Protein AF-V5HZT2-F1 (afdb_monomer)

Solvent-accessible surface area (backbone atoms only — not comparable to full-atom values): 6613 Å² total; per-residue (Å²): 112,44,35,35,60,72,46,41,82,74,40,64,88,75,33,56,70,56,52,52,49,15,64,71,39,69,94,42,23,42,72,61,33,71,42,73,86,82,91,56,87,85,56,49,57,40,40,73,49,78,48,79,47,72,54,74,66,46,99,87,68,54,60,53,73,47,77,48,77,47,74,42,67,24,59,77,95,44,81,76,42,75,68,55,57,57,53,50,50,50,43,54,57,56,52,72,70,64,76,69,92,78,90,80,89,123

Foldseek 3Di:
DAFQVVVCVVCVPQCPVVQVVLVVPV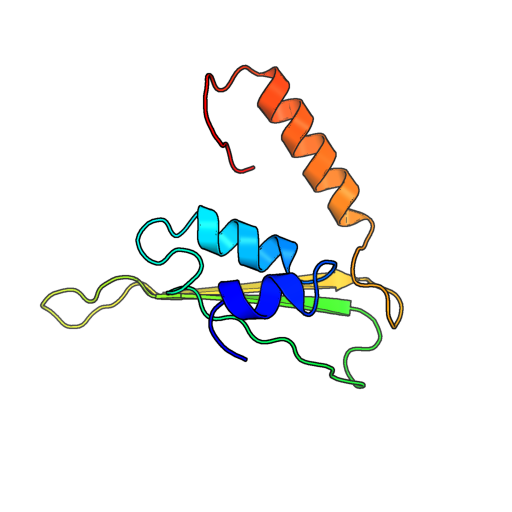VQHRHNRTDDDDDDPVLAFWQKDKDWDWADADPVRDIDIDIDMDTDTDHPPDNDDPVVVVLVVVVVVVVVVPPDDDDDHD

Structure (mmCIF, N/CA/C/O backbone):
data_AF-V5HZT2-F1
#
_entry.id   AF-V5HZT2-F1
#
loop_
_atom_site.group_PDB
_atom_site.id
_atom_site.type_symbol
_atom_site.label_atom_id
_atom_site.label_alt_id
_atom_site.label_comp_id
_atom_site.label_asym_id
_atom_site.label_entity_id
_atom_site.label_seq_id
_atom_site.pdbx_PDB_ins_code
_atom_site.Cartn_x
_atom_site.Cartn_y
_atom_site.Cartn_z
_atom_site.occupancy
_atom_site.B_iso_or_equiv
_atom_site.auth_seq_id
_atom_site.auth_comp_id
_atom_site.auth_asym_id
_atom_site.auth_atom_id
_atom_site.pdbx_PDB_model_num
ATOM 1 N N . ASP A 1 1 ? -6.573 -11.526 -4.403 1.00 93.69 1 ASP A N 1
ATOM 2 C CA . ASP A 1 1 ? -7.558 -10.630 -3.765 1.00 93.69 1 ASP A CA 1
ATOM 3 C C . ASP A 1 1 ? -7.858 -11.199 -2.392 1.00 93.69 1 ASP A C 1
ATOM 5 O O . ASP A 1 1 ? -8.133 -12.390 -2.311 1.00 93.69 1 ASP A O 1
ATOM 9 N N . GLY A 1 2 ? -7.718 -10.403 -1.336 1.00 95.69 2 GLY A N 1
ATOM 10 C CA . GLY A 1 2 ? -7.956 -10.849 0.034 1.00 95.69 2 GLY A CA 1
ATOM 11 C C . GLY A 1 2 ? -7.185 -10.023 1.064 1.00 95.69 2 GLY A C 1
ATOM 12 O O . GLY A 1 2 ? -6.680 -8.951 0.724 1.00 95.69 2 GLY A O 1
ATOM 13 N N . PRO A 1 3 ? -7.089 -10.505 2.313 1.00 97.44 3 PRO A N 1
ATOM 14 C CA . PRO A 1 3 ? -6.297 -9.860 3.354 1.00 97.44 3 PRO A CA 1
ATOM 15 C C . PRO A 1 3 ? -4.843 -9.660 2.928 1.00 97.44 3 PRO A C 1
ATOM 17 O O . PRO A 1 3 ? -4.229 -10.558 2.338 1.00 97.44 3 PRO A O 1
ATOM 20 N N . VAL A 1 4 ? -4.267 -8.505 3.266 1.00 97.06 4 VAL A N 1
ATOM 21 C CA . VAL A 1 4 ? -2.868 -8.182 2.942 1.00 97.06 4 VAL A CA 1
ATOM 22 C C . VAL A 1 4 ? -1.908 -9.225 3.519 1.00 97.06 4 VAL A C 1
ATOM 24 O O . VAL A 1 4 ? -0.941 -9.574 2.844 1.00 97.06 4 VAL A O 1
ATOM 27 N N . ARG A 1 5 ? -2.216 -9.823 4.683 1.00 96.75 5 ARG A N 1
ATOM 28 C CA . ARG A 1 5 ? -1.429 -10.924 5.274 1.00 96.75 5 ARG A CA 1
ATOM 29 C C . ARG A 1 5 ? -1.132 -12.046 4.278 1.00 96.75 5 ARG A C 1
ATOM 31 O O . ARG A 1 5 ? -0.001 -12.515 4.213 1.00 96.75 5 ARG A O 1
ATOM 38 N N . GLY A 1 6 ? -2.140 -12.471 3.516 1.00 95.62 6 GLY A N 1
ATOM 39 C CA . GLY A 1 6 ? -2.005 -13.558 2.546 1.00 95.62 6 GLY A CA 1
ATOM 40 C C . GLY A 1 6 ? -1.319 -13.132 1.249 1.00 95.62 6 GLY A C 1
ATOM 41 O O . GLY A 1 6 ? -0.736 -13.964 0.564 1.00 95.62 6 GLY A O 1
ATOM 42 N N . LEU A 1 7 ? -1.355 -11.841 0.914 1.00 93.88 7 LEU A N 1
ATOM 43 C CA . LEU A 1 7 ? -0.746 -11.309 -0.308 1.00 93.88 7 LEU A CA 1
ATOM 44 C C . LEU A 1 7 ? 0.744 -11.010 -0.147 1.00 93.88 7 LEU A C 1
ATOM 46 O O . LEU A 1 7 ? 1.498 -11.202 -1.099 1.00 93.88 7 LEU A O 1
ATOM 50 N N . CYS A 1 8 ? 1.172 -10.582 1.045 1.00 93.19 8 CYS A N 1
ATOM 51 C CA . CYS A 1 8 ? 2.573 -10.299 1.351 1.00 93.19 8 CYS A CA 1
ATOM 52 C C . CYS A 1 8 ? 3.556 -11.398 0.903 1.00 93.19 8 CYS A C 1
ATOM 54 O O . CYS A 1 8 ? 4.510 -11.063 0.200 1.00 93.19 8 CYS A O 1
ATOM 56 N N . PRO A 1 9 ? 3.344 -12.689 1.228 1.00 93.25 9 PRO A N 1
ATOM 57 C CA . PRO A 1 9 ? 4.261 -13.745 0.800 1.00 93.25 9 PRO A CA 1
ATOM 58 C C . PRO A 1 9 ? 4.168 -14.080 -0.698 1.00 93.25 9 PRO A C 1
ATOM 60 O O . PRO A 1 9 ? 5.112 -14.641 -1.244 1.00 93.25 9 PRO A O 1
ATOM 63 N N . LEU A 1 10 ? 3.059 -13.754 -1.372 1.00 91.12 10 LEU A N 1
ATOM 64 C CA . LEU A 1 10 ? 2.830 -14.121 -2.776 1.00 91.12 10 LEU A CA 1
ATOM 65 C C . LEU A 1 10 ? 3.476 -13.147 -3.768 1.00 91.12 10 LEU A C 1
ATOM 67 O O . LEU A 1 10 ? 3.853 -13.550 -4.864 1.00 91.12 10 LEU A O 1
ATOM 71 N N . ALA A 1 11 ? 3.586 -11.869 -3.404 1.00 86.00 11 ALA A N 1
ATOM 72 C CA . ALA A 1 11 ? 4.132 -10.828 -4.274 1.00 86.00 11 ALA A CA 1
ATOM 73 C C . ALA A 1 11 ? 4.981 -9.815 -3.483 1.00 86.00 11 ALA A C 1
ATOM 75 O O . ALA A 1 11 ? 4.656 -8.624 -3.455 1.00 86.00 11 ALA A O 1
ATOM 76 N N . PRO A 1 12 ? 6.076 -10.261 -2.841 1.00 80.12 12 PRO A N 1
ATOM 77 C CA . PRO A 1 12 ? 6.831 -9.467 -1.867 1.00 80.12 12 PRO A CA 1
ATOM 78 C C . PRO A 1 12 ? 7.372 -8.145 -2.429 1.00 80.12 12 PRO A C 1
ATOM 80 O O . PRO A 1 12 ? 7.477 -7.164 -1.702 1.00 80.12 12 PRO A O 1
ATOM 83 N N . ASN A 1 13 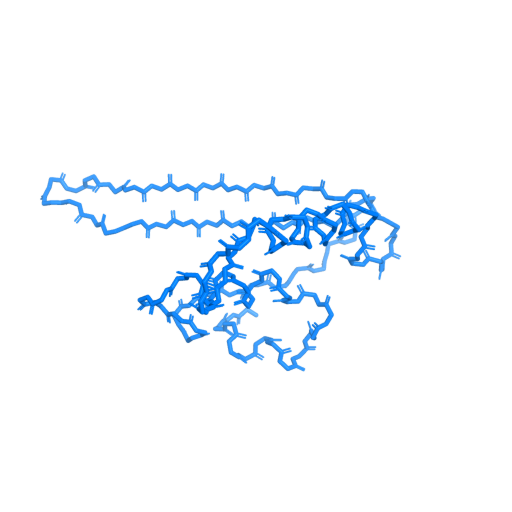? 7.637 -8.075 -3.736 1.00 81.12 13 ASN A N 1
ATOM 84 C CA . ASN A 1 13 ? 8.151 -6.865 -4.384 1.00 81.12 13 ASN A CA 1
ATOM 85 C C . ASN A 1 13 ? 7.068 -5.811 -4.692 1.00 81.12 13 ASN A C 1
ATOM 87 O O . ASN A 1 13 ? 7.400 -4.661 -4.964 1.00 81.12 13 ASN A O 1
ATOM 91 N N . ASN A 1 14 ? 5.782 -6.173 -4.639 1.00 82.88 14 ASN A N 1
ATOM 92 C CA . ASN A 1 14 ? 4.673 -5.337 -5.124 1.00 82.88 14 ASN A CA 1
ATOM 93 C C . ASN A 1 14 ? 3.726 -4.873 -4.013 1.00 82.88 14 ASN A C 1
ATOM 95 O O . ASN A 1 14 ? 2.862 -4.028 -4.232 1.00 82.88 14 ASN A O 1
ATOM 99 N N . VAL A 1 15 ? 3.859 -5.447 -2.821 1.00 89.38 15 VAL A N 1
ATOM 100 C CA . VAL A 1 15 ? 2.904 -5.290 -1.714 1.00 89.38 15 VAL A CA 1
ATOM 101 C C . VAL A 1 15 ? 3.423 -4.398 -0.588 1.00 89.38 15 VAL A C 1
ATOM 103 O O . VAL A 1 15 ? 2.731 -4.222 0.409 1.00 89.38 15 VAL A O 1
ATOM 106 N N . ASN A 1 16 ? 4.592 -3.767 -0.745 1.00 89.00 16 ASN A N 1
ATOM 107 C CA . ASN A 1 16 ? 5.178 -2.885 0.275 1.00 89.00 16 ASN A CA 1
ATOM 108 C C . ASN A 1 16 ? 4.238 -1.740 0.674 1.00 89.00 16 ASN A C 1
ATOM 110 O O . ASN A 1 16 ? 4.044 -1.480 1.859 1.00 89.00 16 ASN A O 1
ATOM 114 N N . SER A 1 17 ? 3.597 -1.085 -0.299 1.00 89.81 17 SER A N 1
ATOM 115 C CA . SER A 1 17 ? 2.622 -0.027 -0.010 1.00 89.81 17 SER A CA 1
ATOM 116 C C . SER A 1 17 ? 1.363 -0.560 0.688 1.00 89.81 17 SER A C 1
ATOM 118 O O . SER A 1 17 ? 0.821 0.121 1.552 1.00 89.81 17 SER A O 1
ATOM 120 N N . MET A 1 18 ? 0.933 -1.790 0.380 1.00 94.50 18 MET A N 1
ATOM 121 C CA . MET A 1 18 ? -0.187 -2.434 1.080 1.00 94.50 18 MET A CA 1
ATOM 122 C C . MET A 1 18 ? 0.184 -2.775 2.528 1.00 94.50 18 MET A C 1
ATOM 124 O O . MET A 1 18 ? -0.608 -2.547 3.438 1.00 94.50 18 MET A O 1
ATOM 128 N N . ALA A 1 19 ? 1.400 -3.277 2.754 1.00 93.81 19 ALA A N 1
ATOM 129 C CA . ALA A 1 19 ? 1.915 -3.574 4.086 1.00 93.81 19 ALA A CA 1
ATOM 130 C C . ALA A 1 19 ? 2.062 -2.298 4.929 1.00 93.81 19 ALA A C 1
ATOM 132 O O . ALA A 1 19 ? 1.669 -2.282 6.092 1.00 93.81 19 ALA A O 1
ATOM 133 N N . ALA A 1 20 ? 2.553 -1.205 4.335 1.00 92.56 20 ALA A N 1
ATOM 134 C CA . ALA A 1 20 ? 2.614 0.096 4.996 1.00 92.56 20 ALA A CA 1
ATOM 135 C C . ALA A 1 20 ? 1.215 0.600 5.388 1.00 92.56 20 ALA A C 1
ATOM 137 O O . ALA A 1 20 ? 1.019 1.023 6.525 1.00 92.56 20 ALA A O 1
ATOM 138 N N . ALA A 1 21 ? 0.228 0.485 4.492 1.00 93.25 21 ALA A N 1
ATOM 139 C CA . ALA A 1 21 ? -1.160 0.827 4.800 1.00 93.25 21 ALA A CA 1
ATOM 140 C C . ALA A 1 21 ? -1.730 -0.039 5.936 1.00 93.25 21 ALA A C 1
ATOM 142 O O . ALA A 1 21 ? -2.395 0.487 6.823 1.00 93.25 21 ALA A O 1
ATOM 143 N N . ALA A 1 22 ? -1.424 -1.339 5.961 1.00 95.62 22 ALA A N 1
ATOM 144 C CA . ALA A 1 22 ? -1.824 -2.241 7.040 1.00 95.62 22 ALA A CA 1
ATOM 145 C C . ALA A 1 22 ? -1.191 -1.879 8.393 1.00 95.62 22 ALA A C 1
ATOM 147 O O . ALA A 1 22 ? -1.859 -1.979 9.420 1.00 95.62 22 ALA A O 1
ATOM 148 N N . LEU A 1 23 ? 0.068 -1.430 8.408 1.00 94.50 23 LEU A N 1
ATOM 149 C CA . LEU A 1 23 ? 0.722 -0.939 9.625 1.00 94.50 23 LEU A CA 1
ATOM 150 C C . LEU A 1 23 ? 0.126 0.396 10.099 1.00 94.50 23 LEU A C 1
ATOM 152 O O . LEU A 1 23 ? -0.043 0.594 11.300 1.00 94.50 23 LEU A O 1
ATOM 156 N N . ALA A 1 24 ? -0.209 1.302 9.175 1.00 92.06 24 ALA A N 1
ATOM 157 C CA . ALA A 1 24 ? -0.818 2.593 9.500 1.00 92.06 24 ALA A CA 1
ATOM 158 C C . ALA A 1 24 ? -2.280 2.454 9.973 1.00 92.06 24 ALA A C 1
ATOM 160 O O . ALA A 1 24 ? -2.715 3.144 10.898 1.00 92.06 24 ALA A O 1
ATOM 161 N N . ALA A 1 25 ? -3.040 1.531 9.378 1.00 93.38 25 ALA A N 1
ATOM 162 C CA . ALA A 1 25 ? -4.415 1.214 9.748 1.00 93.38 25 ALA A CA 1
ATOM 163 C C . ALA A 1 25 ? -4.462 0.282 10.970 1.00 93.38 25 ALA A C 1
ATOM 165 O O . ALA A 1 25 ? -4.949 -0.844 10.890 1.00 93.38 25 ALA A O 1
ATOM 166 N N . HIS A 1 26 ? -3.956 0.750 12.112 1.00 90.12 26 HIS A N 1
ATOM 167 C CA . HIS A 1 26 ? -3.775 -0.047 13.333 1.00 90.12 26 HIS A CA 1
ATOM 168 C C . HIS A 1 26 ? -5.038 -0.777 13.836 1.00 90.12 26 HIS A C 1
ATOM 170 O O . HIS A 1 26 ? -4.919 -1.818 14.475 1.00 90.12 26 HIS A O 1
ATOM 176 N N . THR A 1 27 ? -6.240 -0.272 13.540 1.00 93.94 27 THR A N 1
ATOM 177 C CA . THR A 1 27 ? -7.518 -0.920 13.892 1.00 93.94 27 THR A CA 1
ATOM 178 C C . THR A 1 27 ? -7.892 -2.091 12.979 1.00 93.94 27 THR A C 1
ATOM 180 O O . THR A 1 27 ? -8.715 -2.919 13.360 1.00 93.94 27 THR A O 1
ATOM 183 N N . LEU A 1 28 ? -7.307 -2.168 11.782 1.00 96.75 28 LEU A N 1
ATOM 184 C CA . LEU A 1 28 ? -7.554 -3.217 10.789 1.00 96.75 28 LEU A CA 1
ATOM 185 C C . LEU A 1 28 ? -6.384 -4.202 10.700 1.00 96.75 28 LEU A C 1
ATOM 187 O O . LEU A 1 28 ? -6.588 -5.413 10.603 1.00 96.75 28 LEU A O 1
ATOM 191 N N . GLY A 1 29 ? -5.153 -3.689 10.708 1.00 96.69 29 GLY A N 1
ATOM 192 C CA . GLY A 1 29 ? -3.944 -4.485 10.536 1.00 96.69 29 GLY A CA 1
ATOM 193 C C . GLY A 1 29 ? -3.910 -5.262 9.213 1.00 96.69 29 GLY A C 1
ATOM 194 O O . GLY A 1 29 ? -4.637 -4.985 8.260 1.00 96.69 29 GLY A O 1
ATOM 195 N N . PHE A 1 30 ? -3.056 -6.282 9.153 1.00 97.19 30 PHE A N 1
ATOM 196 C CA . PHE A 1 30 ? -2.853 -7.096 7.946 1.00 97.19 30 PHE A CA 1
ATOM 197 C C . PHE A 1 30 ? -4.040 -7.998 7.585 1.00 97.19 30 PHE A C 1
ATOM 199 O O .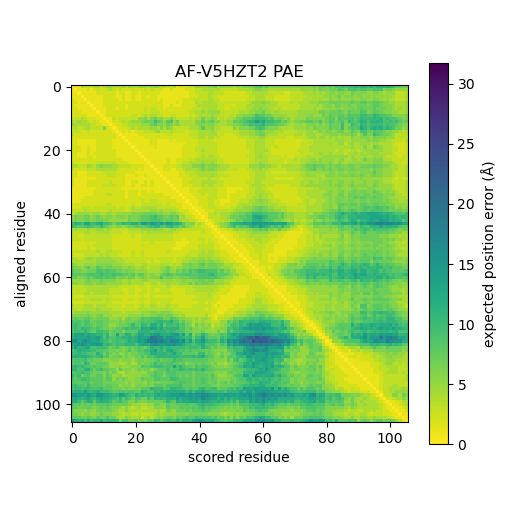 PHE A 1 30 ? -4.132 -8.449 6.441 1.00 97.19 30 PHE A O 1
ATOM 206 N N . ASP A 1 31 ? -4.914 -8.282 8.550 1.00 97.75 31 ASP A N 1
ATOM 207 C CA . ASP A 1 31 ? -6.073 -9.159 8.366 1.00 97.75 31 ASP A CA 1
ATOM 208 C C . ASP A 1 31 ? -7.315 -8.380 7.917 1.00 97.75 31 ASP A C 1
ATOM 210 O O . ASP A 1 31 ? -8.085 -8.873 7.093 1.00 97.75 31 ASP A O 1
ATOM 214 N N . GLY A 1 32 ? -7.490 -7.152 8.420 1.00 96.75 32 GLY A N 1
ATOM 215 C CA . GLY A 1 32 ? -8.608 -6.278 8.068 1.00 96.75 32 GLY A CA 1
ATOM 216 C C . GLY A 1 32 ? -8.368 -5.435 6.816 1.00 96.75 32 GLY A C 1
ATOM 217 O O . GLY A 1 32 ? -9.322 -5.126 6.103 1.00 96.75 32 GLY A O 1
ATOM 218 N N . VAL A 1 33 ? -7.115 -5.076 6.503 1.00 97.50 33 VAL A N 1
ATOM 219 C CA . VAL A 1 33 ? -6.809 -4.394 5.237 1.00 97.50 33 VAL A CA 1
ATOM 220 C C . VAL A 1 33 ? -6.870 -5.401 4.094 1.00 97.50 33 VAL A C 1
ATOM 222 O O . VAL A 1 33 ? -6.188 -6.430 4.096 1.00 97.50 33 VAL A O 1
ATOM 225 N N . ARG A 1 34 ? -7.683 -5.084 3.086 1.00 97.00 34 ARG A N 1
ATOM 226 C CA . ARG A 1 34 ? -7.854 -5.897 1.883 1.00 97.00 34 ARG A CA 1
ATOM 227 C C . ARG A 1 34 ? -6.998 -5.351 0.746 1.00 97.00 34 ARG A C 1
ATOM 229 O O . ARG A 1 34 ? -7.001 -4.156 0.479 1.00 97.00 34 ARG A O 1
ATOM 236 N N . GLY A 1 35 ? -6.299 -6.242 0.055 1.00 95.75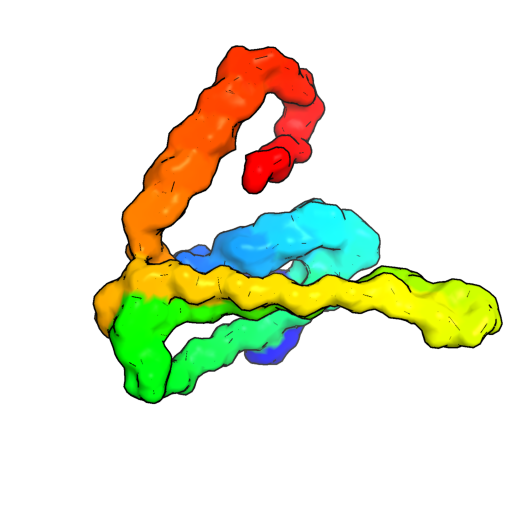 35 GLY A N 1
ATOM 237 C CA . GLY A 1 35 ? -5.528 -5.932 -1.140 1.00 95.75 35 GLY A CA 1
ATOM 238 C C . GLY A 1 35 ? -6.018 -6.703 -2.362 1.00 95.75 35 GLY A C 1
ATOM 239 O O . GLY A 1 35 ? -6.611 -7.787 -2.279 1.00 95.75 35 GLY A O 1
ATOM 240 N N . ARG A 1 36 ? -5.715 -6.158 -3.536 1.00 95.56 36 ARG A N 1
ATOM 241 C CA . ARG A 1 36 ? -5.926 -6.816 -4.823 1.00 95.56 36 ARG A CA 1
ATOM 242 C C . ARG A 1 36 ? -4.776 -6.446 -5.752 1.00 95.56 36 ARG A C 1
ATOM 244 O O . ARG A 1 36 ? -4.432 -5.280 -5.883 1.00 95.56 36 ARG A O 1
ATOM 251 N N . LEU A 1 37 ? -4.187 -7.460 -6.376 1.00 92.75 37 LEU A N 1
ATOM 252 C CA . LEU A 1 37 ? -3.214 -7.296 -7.450 1.00 92.75 37 LEU A CA 1
ATOM 253 C C . LEU A 1 37 ? -3.938 -7.550 -8.766 1.00 92.75 37 LEU A C 1
ATOM 255 O O . LEU A 1 37 ? -4.665 -8.538 -8.884 1.00 92.75 37 LEU A O 1
ATOM 259 N N . LEU A 1 38 ? -3.753 -6.645 -9.719 1.00 91.38 38 LEU A N 1
ATOM 260 C CA . LEU A 1 38 ? -4.344 -6.708 -11.047 1.00 91.38 38 LEU A CA 1
ATOM 261 C C . LEU A 1 38 ? -3.220 -6.654 -12.076 1.00 91.38 38 LEU A C 1
ATOM 263 O O . LEU A 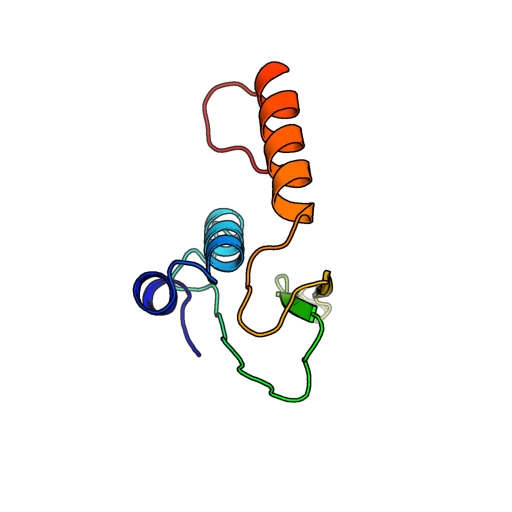1 38 ? -2.337 -5.804 -11.988 1.00 91.38 38 LEU A O 1
ATOM 267 N N . ALA A 1 39 ? -3.259 -7.575 -13.034 1.00 88.88 39 ALA A N 1
ATOM 268 C CA . ALA A 1 39 ? -2.420 -7.530 -14.218 1.00 88.88 39 ALA A CA 1
ATOM 269 C C . ALA A 1 39 ? -3.297 -7.069 -15.383 1.00 88.88 39 ALA A C 1
ATOM 271 O O . ALA A 1 39 ? -4.175 -7.810 -15.821 1.00 88.88 39 ALA A O 1
ATOM 272 N N . ASP A 1 40 ? -3.074 -5.843 -15.846 1.00 88.12 40 ASP A N 1
ATOM 273 C CA . ASP A 1 40 ? -3.790 -5.259 -16.976 1.00 88.12 40 ASP A CA 1
ATOM 274 C C . ASP A 1 40 ? -2.794 -4.970 -18.111 1.00 88.12 40 ASP A C 1
ATOM 276 O O . ASP A 1 40 ? -1.968 -4.063 -17.982 1.00 88.12 40 ASP A O 1
ATOM 280 N N . PRO A 1 41 ? -2.841 -5.723 -19.226 1.00 83.81 41 PRO A N 1
ATOM 281 C CA . PRO A 1 41 ? -1.978 -5.488 -20.383 1.00 83.81 41 PRO A CA 1
ATOM 282 C C . PRO A 1 41 ? -2.139 -4.099 -21.020 1.00 83.81 41 PRO A C 1
ATOM 284 O O . PRO A 1 41 ? -1.241 -3.660 -21.741 1.00 83.81 41 PRO A O 1
ATOM 287 N N . GLY A 1 42 ? -3.263 -3.416 -20.775 1.00 85.00 42 GLY A N 1
ATOM 288 C CA . GLY A 1 42 ? -3.525 -2.051 -21.230 1.00 85.00 42 GLY A CA 1
ATOM 289 C C . GLY A 1 42 ? -2.781 -0.977 -20.431 1.00 85.00 42 GLY A C 1
ATOM 290 O O . GLY A 1 42 ? -2.585 0.128 -20.934 1.00 85.00 42 GLY A O 1
ATOM 291 N N . LEU A 1 43 ? -2.301 -1.291 -19.222 1.00 79.69 43 LEU A N 1
ATOM 292 C CA . LEU A 1 43 ? -1.490 -0.393 -18.391 1.00 79.69 43 LEU A CA 1
ATOM 293 C C . LEU A 1 43 ? 0.001 -0.578 -18.702 1.00 79.69 43 LEU A C 1
ATOM 295 O O . LEU A 1 43 ? 0.778 -1.068 -17.887 1.00 79.69 43 LEU A O 1
ATOM 299 N N . ALA A 1 44 ? 0.390 -0.206 -19.921 1.00 77.25 44 ALA A N 1
ATOM 300 C CA . ALA A 1 44 ? 1.733 -0.446 -20.449 1.00 77.25 44 ALA A CA 1
ATOM 301 C C . ALA A 1 44 ? 2.832 0.425 -19.815 1.00 77.25 44 ALA A C 1
ATOM 303 O O . ALA A 1 44 ? 3.957 -0.049 -19.678 1.00 77.25 44 ALA A O 1
ATOM 304 N N . ASP A 1 45 ? 2.496 1.662 -19.442 1.00 85.25 45 ASP A N 1
ATOM 305 C CA . ASP A 1 45 ? 3.495 2.706 -19.159 1.00 85.25 45 ASP A CA 1
ATOM 306 C C . ASP A 1 45 ? 3.506 3.157 -17.689 1.00 85.25 45 ASP A C 1
ATOM 308 O O . ASP A 1 45 ? 4.240 4.072 -17.308 1.00 85.25 45 ASP A O 1
ATOM 312 N N . PHE A 1 46 ? 2.652 2.560 -16.850 1.00 85.25 46 PHE A N 1
ATOM 313 C CA . PHE A 1 46 ? 2.476 2.974 -15.461 1.00 85.25 46 PHE A CA 1
ATOM 314 C C . PHE A 1 46 ? 2.238 1.798 -14.523 1.00 85.25 46 PHE A C 1
ATOM 316 O O . PHE A 1 46 ? 1.374 0.954 -14.757 1.00 85.25 46 PHE A O 1
ATOM 323 N N . HIS A 1 47 ? 2.874 1.867 -13.359 1.00 86.94 47 HIS A N 1
ATOM 324 C CA . HIS A 1 47 ? 2.472 1.132 -12.178 1.00 86.94 47 HIS A CA 1
ATOM 325 C C . HIS A 1 47 ? 1.465 1.979 -11.394 1.00 86.94 47 HIS A C 1
ATOM 327 O O . HIS A 1 47 ? 1.800 3.043 -10.858 1.00 86.94 47 HIS A O 1
ATOM 333 N N . THR A 1 48 ? 0.214 1.519 -11.350 1.00 89.69 48 THR A N 1
ATOM 334 C CA . THR A 1 48 ? -0.881 2.222 -10.673 1.00 89.69 48 THR A CA 1
ATOM 335 C C . THR A 1 48 ? -1.186 1.569 -9.332 1.00 89.69 48 THR A C 1
ATOM 337 O O . THR A 1 48 ? -1.299 0.349 -9.234 1.00 89.69 48 THR A O 1
ATOM 340 N N . LEU A 1 49 ? -1.321 2.397 -8.300 1.00 90.94 49 LEU A N 1
ATOM 341 C CA . LEU A 1 49 ? -1.752 2.007 -6.967 1.00 90.94 49 LEU A CA 1
ATOM 342 C C . LEU A 1 49 ? -2.978 2.827 -6.582 1.00 90.94 49 LEU A C 1
ATOM 344 O O . LEU A 1 49 ? -2.960 4.054 -6.677 1.00 90.94 49 LEU A O 1
ATOM 348 N N . GLU A 1 50 ? -4.005 2.141 -6.106 1.00 94.75 50 GLU A N 1
ATOM 349 C CA . GLU A 1 50 ? -5.249 2.741 -5.637 1.00 94.75 50 GLU A CA 1
ATOM 350 C C . GLU A 1 50 ? -5.432 2.417 -4.156 1.00 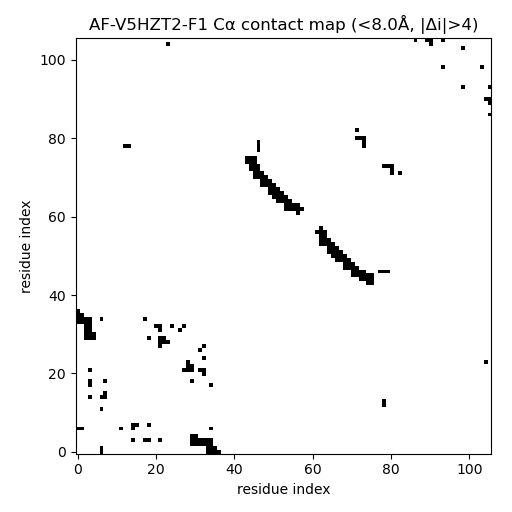94.75 50 GLU A C 1
ATOM 352 O O . GLU A 1 50 ? -5.176 1.292 -3.717 1.00 94.75 50 GLU A O 1
ATOM 357 N N . VAL A 1 51 ? -5.844 3.419 -3.380 1.00 95.38 51 VAL A N 1
ATOM 358 C CA . VAL A 1 51 ? -6.196 3.269 -1.968 1.00 95.38 51 VAL A CA 1
ATOM 359 C C . VAL A 1 51 ? -7.574 3.862 -1.762 1.00 95.38 51 VAL A C 1
ATOM 361 O O . VAL A 1 51 ? -7.781 5.058 -1.970 1.00 95.38 51 VAL A O 1
ATOM 364 N N . GLU A 1 52 ? -8.495 3.023 -1.308 1.00 96.69 52 GLU A N 1
ATOM 365 C CA . GLU A 1 52 ? -9.786 3.447 -0.791 1.00 96.69 52 GLU A CA 1
ATOM 366 C C . GLU A 1 52 ? -9.772 3.313 0.732 1.00 96.69 52 GLU A C 1
ATOM 368 O O . GLU A 1 52 ? -9.399 2.272 1.278 1.00 96.69 52 GLU A O 1
ATOM 373 N N . LEU A 1 53 ? -10.166 4.380 1.421 1.00 94.38 53 LEU A N 1
ATOM 374 C CA . LEU A 1 53 ? -10.313 4.410 2.867 1.00 94.38 53 LEU A CA 1
ATOM 375 C C . LEU A 1 53 ? -11.723 4.862 3.218 1.00 94.38 53 LEU A C 1
ATOM 377 O O . LEU A 1 53 ? -12.199 5.887 2.731 1.00 94.38 53 LEU A O 1
ATOM 381 N N . VAL A 1 54 ? -12.363 4.105 4.103 1.00 94.88 54 VAL A N 1
ATOM 382 C CA . VAL A 1 54 ? -13.706 4.383 4.609 1.00 94.88 54 VAL A CA 1
ATOM 383 C C . VAL A 1 54 ? -13.634 4.432 6.131 1.00 94.88 54 VAL A C 1
ATOM 385 O O . VAL A 1 54 ? -13.184 3.480 6.767 1.00 94.88 54 VAL A O 1
ATOM 388 N N . GLY A 1 55 ? -14.029 5.567 6.705 1.00 93.94 55 GLY A N 1
ATOM 389 C CA . GLY A 1 55 ? -14.135 5.736 8.151 1.00 93.94 55 GLY A CA 1
ATOM 390 C C . GLY A 1 55 ? -15.413 5.105 8.719 1.00 93.94 55 GLY A C 1
ATOM 391 O O . GLY A 1 55 ? -16.267 4.635 7.964 1.00 93.94 55 GLY A O 1
ATOM 392 N N . PRO A 1 56 ? -15.583 5.110 10.050 1.00 94.00 56 PRO A N 1
ATOM 393 C CA . PRO A 1 56 ? -16.855 4.769 10.678 1.00 94.00 56 PRO A CA 1
ATOM 394 C C . PRO A 1 56 ? -17.994 5.653 10.155 1.00 94.00 56 PRO A C 1
ATOM 396 O O . PRO A 1 56 ? -17.773 6.790 9.734 1.00 94.00 56 PRO A O 1
ATOM 399 N N . SER A 1 57 ? -19.217 5.124 10.181 1.00 95.38 57 SER A N 1
ATOM 400 C CA . SER A 1 57 ? -20.403 5.927 9.875 1.00 95.38 57 SER A CA 1
ATOM 401 C C . SER A 1 57 ? -20.880 6.652 11.127 1.00 95.38 57 SER A C 1
ATOM 403 O O . SER A 1 57 ? -20.931 6.061 12.205 1.00 95.38 57 SER A O 1
ATOM 405 N N . GLU A 1 58 ? -21.235 7.918 10.963 1.00 95.06 58 GLU A N 1
ATOM 406 C CA . GLU A 1 58 ? -21.864 8.737 11.992 1.00 95.06 58 GLU A CA 1
ATOM 407 C C . GLU A 1 58 ? -23.310 8.266 12.249 1.00 95.06 58 GLU A C 1
ATOM 409 O O . GLU A 1 58 ? -23.911 7.614 11.386 1.00 95.06 58 GLU A O 1
ATOM 414 N N . PRO A 1 59 ? -23.923 8.618 13.395 1.00 95.94 59 PRO A N 1
ATOM 415 C CA . PRO A 1 59 ? -25.308 8.245 13.707 1.00 95.94 59 PRO A CA 1
ATOM 416 C C . PRO A 1 59 ? -26.343 8.712 12.673 1.00 95.94 59 PRO A C 1
ATOM 418 O O . PRO A 1 59 ? -27.415 8.125 12.560 1.00 95.94 59 PRO A O 1
ATOM 421 N N . ASP A 1 60 ? -26.027 9.764 11.916 1.00 95.38 60 ASP A N 1
ATOM 422 C CA . ASP A 1 60 ? -26.868 10.304 10.844 1.00 95.38 60 ASP A CA 1
ATOM 423 C C . ASP A 1 60 ? -26.620 9.658 9.468 1.00 95.38 60 ASP A C 1
ATOM 425 O O . ASP A 1 60 ? -27.210 10.070 8.469 1.00 95.38 60 ASP A O 1
ATOM 429 N N . GLY A 1 61 ? -25.759 8.637 9.407 1.00 94.25 61 GLY A N 1
ATOM 430 C CA . GLY A 1 61 ? -25.466 7.862 8.204 1.00 94.25 61 GLY A CA 1
ATOM 431 C C . GLY A 1 61 ? -24.389 8.457 7.296 1.00 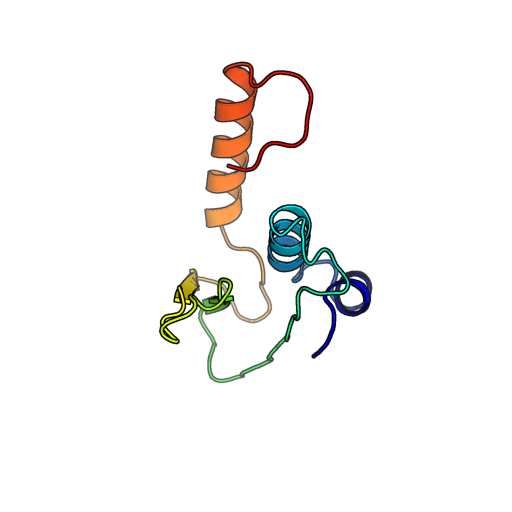94.25 61 GLY A C 1
ATOM 432 O O . GLY A 1 61 ? -24.092 7.867 6.256 1.00 94.25 61 GLY A O 1
ATOM 433 N N . ARG A 1 62 ? -23.776 9.594 7.647 1.00 95.50 62 ARG A N 1
ATOM 434 C CA . ARG A 1 62 ? -22.633 10.134 6.893 1.00 95.50 62 ARG A CA 1
ATOM 435 C C . ARG A 1 62 ? -21.368 9.325 7.176 1.00 95.50 62 ARG A C 1
ATOM 437 O O . ARG A 1 62 ? -21.146 8.867 8.292 1.00 95.50 62 ARG A O 1
ATOM 444 N N . THR A 1 63 ? -20.504 9.184 6.174 1.00 96.00 63 THR A N 1
ATOM 445 C CA . THR A 1 63 ? -19.260 8.410 6.290 1.00 96.00 63 THR A CA 1
ATOM 446 C C . THR A 1 63 ? -18.113 9.150 5.621 1.00 96.00 63 THR A C 1
ATOM 448 O O . THR A 1 63 ? -18.244 9.612 4.485 1.00 96.00 63 THR A O 1
ATOM 451 N N . PHE A 1 64 ? -16.963 9.217 6.288 1.00 94.50 64 PHE A N 1
ATOM 452 C CA . PHE A 1 64 ? -15.736 9.699 5.662 1.00 94.50 64 PHE A CA 1
ATOM 453 C C . PHE A 1 64 ? -15.244 8.697 4.615 1.00 94.50 64 PHE A C 1
ATOM 455 O O . PHE A 1 64 ? -15.109 7.509 4.910 1.00 94.50 64 PHE A O 1
ATOM 462 N N . LYS A 1 65 ? -14.955 9.173 3.402 1.00 96.50 65 LYS A N 1
ATOM 463 C CA . LYS A 1 65 ? -14.387 8.358 2.326 1.00 96.50 65 LYS A CA 1
ATOM 464 C C . LYS A 1 65 ? -13.286 9.120 1.611 1.00 96.50 65 LYS A C 1
ATOM 466 O O . LYS A 1 65 ? -13.463 10.287 1.271 1.00 96.50 65 LYS A O 1
ATOM 471 N N . VAL A 1 66 ? -12.178 8.441 1.351 1.00 96.56 66 VAL A N 1
ATOM 472 C CA . VAL A 1 66 ? -11.072 8.952 0.541 1.00 96.56 66 VAL A CA 1
ATOM 473 C C . VAL A 1 66 ? -10.708 7.904 -0.487 1.00 96.56 66 VAL A C 1
ATOM 475 O O . VAL A 1 66 ? -10.576 6.726 -0.164 1.00 96.56 66 VAL A O 1
ATOM 478 N N . HIS A 1 67 ? -10.517 8.358 -1.717 1.00 96.69 67 HIS A N 1
ATOM 479 C CA . HIS A 1 67 ? -9.965 7.555 -2.788 1.00 96.69 67 HIS A CA 1
ATOM 480 C C . HIS A 1 67 ? -8.754 8.280 -3.366 1.00 96.69 67 HIS A C 1
ATOM 482 O O . HIS A 1 67 ? -8.864 9.423 -3.815 1.00 96.69 67 HIS A O 1
ATOM 488 N N . THR A 1 68 ? -7.606 7.613 -3.343 1.00 94.31 68 THR A N 1
ATOM 489 C CA . THR A 1 68 ? -6.343 8.156 -3.840 1.00 94.31 68 THR A CA 1
ATOM 490 C C . THR A 1 68 ? -5.764 7.213 -4.875 1.00 94.31 68 THR A C 1
ATOM 492 O O . THR A 1 68 ? -5.609 6.020 -4.621 1.00 94.31 68 THR A O 1
ATOM 495 N N . VAL A 1 69 ? -5.375 7.773 -6.019 1.00 93.56 69 VAL A N 1
ATOM 496 C CA . VAL A 1 69 ? -4.723 7.039 -7.103 1.00 93.56 69 VAL A CA 1
ATOM 497 C C . VAL A 1 69 ? -3.329 7.605 -7.313 1.00 93.56 69 VAL A C 1
ATOM 499 O O . VAL A 1 69 ? -3.160 8.795 -7.578 1.00 93.56 69 VAL A O 1
ATOM 502 N N . ARG A 1 70 ? -2.319 6.742 -7.230 1.00 88.81 70 ARG A N 1
ATOM 503 C CA . ARG A 1 70 ? -0.939 7.061 -7.593 1.00 88.81 70 ARG A CA 1
ATOM 504 C C . ARG A 1 70 ? -0.583 6.328 -8.874 1.00 88.81 70 ARG A C 1
ATOM 506 O O . ARG A 1 70 ? -0.605 5.102 -8.910 1.00 88.81 70 ARG A O 1
ATOM 513 N N . ARG A 1 71 ? -0.170 7.077 -9.894 1.00 88.06 71 ARG A N 1
ATOM 514 C CA . ARG A 1 71 ? 0.336 6.535 -11.160 1.00 88.06 71 ARG A CA 1
ATOM 515 C C . ARG A 1 71 ? 1.815 6.853 -11.264 1.00 88.06 71 ARG A C 1
ATOM 517 O O . ARG A 1 71 ? 2.189 8.018 -11.338 1.00 88.06 71 ARG A O 1
ATOM 524 N N . ASN A 1 72 ? 2.645 5.822 -11.219 1.00 83.56 72 ASN A N 1
ATOM 525 C CA . ASN A 1 72 ? 4.088 5.962 -11.308 1.00 83.56 72 ASN A CA 1
ATOM 526 C C . ASN A 1 72 ? 4.538 5.488 -12.696 1.00 83.56 72 ASN A C 1
ATOM 528 O O . ASN A 1 72 ? 4.267 4.329 -13.009 1.00 83.56 72 ASN A O 1
ATOM 532 N N . PRO A 1 73 ? 5.165 6.337 -13.530 1.00 86.69 73 PRO A N 1
ATOM 533 C CA . PRO A 1 73 ? 5.690 5.900 -14.821 1.00 86.69 73 PRO A CA 1
ATOM 534 C C . PRO A 1 73 ? 6.637 4.714 -14.637 1.00 86.69 73 PRO A C 1
ATOM 536 O O . PRO A 1 73 ? 7.526 4.770 -13.789 1.00 86.69 73 PRO A O 1
ATOM 539 N N . SER A 1 74 ? 6.447 3.639 -15.392 1.00 81.25 74 SER A N 1
ATOM 540 C CA . SER A 1 74 ? 7.278 2.439 -15.289 1.00 81.25 74 SER A CA 1
ATOM 541 C C . SER A 1 74 ? 7.262 1.653 -16.588 1.00 81.25 74 SER A C 1
ATOM 543 O O . SER A 1 74 ? 6.204 1.497 -17.195 1.00 81.25 74 SER A O 1
ATOM 545 N N . ASP A 1 75 ? 8.404 1.077 -16.949 1.00 80.25 75 ASP A N 1
ATOM 546 C CA . ASP A 1 75 ? 8.464 0.114 -18.043 1.00 80.25 75 ASP A CA 1
ATOM 547 C C . ASP A 1 75 ? 7.637 -1.138 -17.724 1.00 80.25 75 ASP A C 1
ATOM 549 O O . ASP A 1 75 ? 7.425 -1.505 -16.560 1.00 80.25 75 ASP A O 1
ATOM 553 N N . LYS A 1 76 ? 7.199 -1.842 -18.771 1.00 76.62 76 LYS A N 1
ATOM 554 C CA . LYS A 1 76 ? 6.456 -3.098 -18.623 1.00 76.62 76 LYS A CA 1
ATOM 555 C C . LYS A 1 76 ? 7.223 -4.091 -17.749 1.00 76.62 76 LYS A C 1
ATOM 557 O O . LYS A 1 76 ? 8.375 -4.418 -18.015 1.00 76.62 76 LYS A O 1
ATOM 562 N N . GLY A 1 77 ? 6.545 -4.612 -16.727 1.00 72.00 77 GLY A N 1
ATOM 563 C CA . GLY A 1 77 ? 7.112 -5.584 -15.788 1.00 72.00 77 GLY A CA 1
ATOM 564 C C . GLY A 1 77 ? 7.946 -4.973 -14.658 1.00 72.00 77 GLY A C 1
ATOM 565 O O . GLY A 1 77 ? 8.350 -5.703 -13.754 1.00 72.00 77 GLY A O 1
ATOM 566 N N . VAL A 1 78 ? 8.161 -3.654 -14.653 1.00 76.31 78 VAL A N 1
ATOM 567 C CA . VAL A 1 78 ? 8.845 -2.944 -13.571 1.00 76.31 78 VAL A CA 1
ATOM 568 C C . VAL A 1 78 ? 7.814 -2.361 -12.611 1.00 76.31 78 VAL A C 1
ATOM 570 O O . VAL A 1 7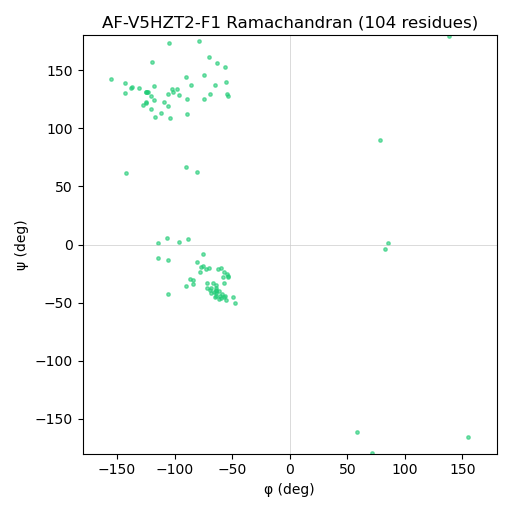8 ? 6.877 -1.674 -13.001 1.00 76.31 78 VAL A O 1
ATOM 573 N N . VAL A 1 79 ? 7.986 -2.647 -11.325 1.00 65.19 79 VAL A N 1
ATOM 574 C CA . VAL A 1 79 ? 7.023 -2.286 -10.265 1.00 65.19 79 VAL A CA 1
ATOM 575 C C . VAL A 1 79 ? 7.517 -1.115 -9.410 1.00 65.19 79 VAL A C 1
ATOM 577 O O . VAL A 1 79 ? 6.749 -0.485 -8.686 1.00 65.19 79 VAL A O 1
ATOM 580 N N . THR A 1 80 ? 8.803 -0.789 -9.543 1.00 66.94 80 THR A N 1
ATOM 581 C CA . THR A 1 80 ? 9.495 0.262 -8.799 1.00 66.94 80 THR A CA 1
ATOM 582 C C . THR A 1 80 ? 10.049 1.273 -9.788 1.00 66.94 80 THR A C 1
ATOM 584 O O . THR A 1 80 ? 10.934 0.941 -10.569 1.00 66.94 80 THR A O 1
ATOM 587 N N . ALA A 1 81 ? 9.570 2.515 -9.733 1.00 67.38 81 ALA A N 1
ATOM 588 C CA . ALA A 1 81 ? 10.165 3.607 -10.502 1.00 67.38 81 ALA A CA 1
ATOM 589 C C . ALA A 1 81 ? 10.995 4.544 -9.620 1.00 67.38 81 ALA A C 1
ATOM 591 O O . ALA A 1 81 ? 10.973 4.454 -8.385 1.00 67.38 81 ALA A O 1
ATOM 592 N N . SER A 1 82 ? 11.682 5.482 -10.273 1.00 69.06 82 SER A N 1
ATOM 593 C CA . SER A 1 82 ? 12.622 6.434 -9.670 1.00 69.06 82 SER A CA 1
ATOM 594 C C . SER A 1 82 ? 12.041 7.259 -8.515 1.00 69.06 82 SER A C 1
ATOM 596 O O . SER A 1 82 ? 12.781 7.635 -7.608 1.00 69.06 82 SER A O 1
ATOM 598 N N . ALA A 1 83 ? 10.719 7.464 -8.477 1.00 68.75 83 ALA A N 1
ATOM 599 C CA . ALA A 1 83 ? 10.019 8.125 -7.370 1.00 68.75 83 ALA A CA 1
ATOM 600 C C . ALA A 1 83 ? 10.311 7.494 -5.991 1.00 68.75 83 ALA A C 1
ATOM 602 O O . ALA A 1 83 ? 10.304 8.185 -4.973 1.00 68.75 83 ALA A O 1
ATOM 603 N N . THR A 1 84 ? 10.629 6.197 -5.954 1.00 73.00 84 THR A N 1
ATOM 604 C CA . THR A 1 84 ? 10.979 5.476 -4.720 1.00 73.00 84 THR A CA 1
ATOM 605 C C . THR A 1 84 ? 12.262 6.013 -4.083 1.00 73.00 84 THR A C 1
ATOM 607 O O . THR A 1 84 ? 12.347 6.089 -2.860 1.00 73.00 84 THR A O 1
ATOM 610 N N . TYR A 1 85 ? 13.238 6.451 -4.889 1.00 74.25 85 TYR A N 1
ATOM 611 C CA . TYR A 1 85 ? 14.474 7.047 -4.372 1.00 74.25 85 TYR A CA 1
ATOM 612 C C . TYR A 1 85 ? 14.205 8.371 -3.655 1.00 74.25 85 TYR A C 1
ATOM 614 O O . TYR A 1 85 ? 14.766 8.617 -2.590 1.00 74.25 85 TYR A O 1
ATOM 622 N N . GLY A 1 86 ? 13.312 9.199 -4.208 1.00 76.75 86 GLY A N 1
ATOM 623 C CA . GLY A 1 86 ? 12.901 10.456 -3.581 1.00 76.75 86 GLY A CA 1
ATOM 624 C C . GLY A 1 86 ? 12.181 10.229 -2.252 1.00 76.75 86 GLY A C 1
ATOM 625 O O . GLY A 1 86 ? 12.514 10.874 -1.261 1.00 76.75 86 GLY A O 1
ATOM 626 N N . ALA A 1 87 ? 11.254 9.265 -2.210 1.00 78.31 87 ALA A N 1
ATOM 627 C CA . ALA A 1 87 ? 10.559 8.893 -0.978 1.00 78.31 87 ALA A CA 1
ATOM 628 C C . ALA A 1 87 ? 11.539 8.408 0.102 1.00 78.31 87 ALA A C 1
ATOM 630 O O . ALA A 1 87 ? 11.484 8.884 1.232 1.00 78.31 87 ALA A O 1
ATOM 631 N N . PHE A 1 88 ? 12.485 7.536 -0.263 1.00 81.94 88 PHE A N 1
ATOM 632 C CA . PHE A 1 88 ? 13.508 7.039 0.657 1.00 81.94 88 PHE A CA 1
ATOM 633 C C . PHE A 1 88 ? 14.405 8.158 1.201 1.00 81.94 88 PHE A C 1
ATOM 635 O O . PHE A 1 88 ? 14.620 8.243 2.410 1.00 81.94 88 PHE A O 1
ATOM 642 N N . LEU A 1 89 ? 14.904 9.045 0.332 1.00 84.00 89 LEU A N 1
ATOM 643 C CA . LEU A 1 89 ? 15.696 10.199 0.762 1.00 84.00 89 LEU A CA 1
ATOM 644 C C . LEU A 1 89 ? 14.894 11.089 1.721 1.00 84.00 89 LEU A C 1
ATOM 646 O O . LEU A 1 89 ? 15.421 11.502 2.752 1.00 84.00 89 LEU A O 1
ATOM 650 N N . GLY A 1 90 ? 13.617 11.334 1.417 1.00 83.31 90 GLY A N 1
ATOM 651 C CA . GLY A 1 90 ? 12.695 12.039 2.305 1.00 83.31 90 GLY A CA 1
ATOM 652 C C . GLY A 1 90 ? 12.604 11.381 3.682 1.00 83.31 90 GLY A C 1
ATOM 653 O O . GLY A 1 90 ? 12.788 12.063 4.688 1.00 83.31 90 GLY A O 1
ATOM 654 N N . SER A 1 91 ? 12.423 10.056 3.745 1.00 83.44 91 SER A N 1
ATOM 655 C CA . SER A 1 91 ? 12.405 9.309 5.012 1.00 83.44 91 SER A CA 1
ATOM 656 C C . SER A 1 91 ? 13.687 9.512 5.822 1.00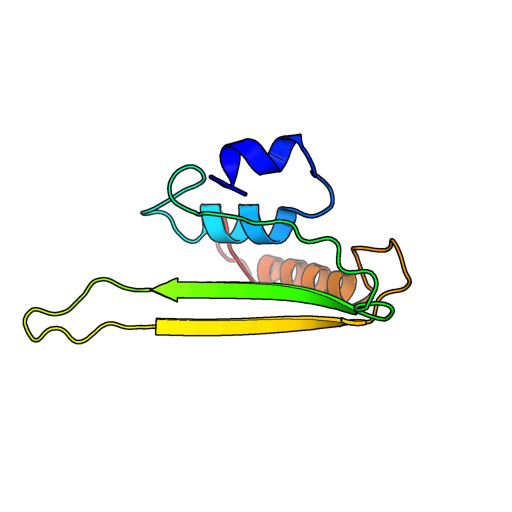 83.44 91 SER A C 1
ATOM 658 O O . SER A 1 91 ? 13.618 9.747 7.026 1.00 83.44 91 SER A O 1
ATOM 660 N N . VAL A 1 92 ? 14.857 9.446 5.175 1.00 85.75 92 VAL A N 1
ATOM 661 C CA . VAL A 1 92 ? 16.164 9.624 5.835 1.00 85.75 92 VAL A CA 1
ATOM 662 C C . VAL A 1 92 ? 16.318 11.042 6.382 1.00 85.75 92 VAL A C 1
ATOM 664 O O . VAL A 1 92 ? 16.732 11.216 7.529 1.00 85.75 92 VAL A O 1
ATOM 667 N N . LEU A 1 93 ? 15.951 12.055 5.596 1.00 88.56 93 LEU A N 1
ATOM 668 C CA . LEU A 1 93 ? 16.004 13.453 6.025 1.00 88.56 93 LEU A CA 1
ATOM 669 C C . LEU A 1 93 ? 15.052 13.724 7.194 1.00 88.56 93 LEU A C 1
ATOM 671 O O . LEU A 1 93 ? 15.424 14.425 8.132 1.00 88.56 93 LEU A O 1
ATOM 675 N N . GLU A 1 94 ? 13.848 13.152 7.179 1.00 85.81 94 GLU A N 1
ATOM 676 C CA . GLU A 1 94 ? 12.902 13.268 8.292 1.00 85.81 94 GLU A CA 1
ATOM 677 C C . GLU A 1 94 ? 13.373 12.525 9.545 1.00 85.81 94 GLU A C 1
ATOM 679 O O . GLU A 1 94 ? 13.206 13.033 10.655 1.00 85.81 94 GLU A O 1
ATOM 684 N N . ALA A 1 95 ? 13.998 11.356 9.392 1.00 84.50 95 ALA A N 1
ATOM 685 C CA . ALA A 1 95 ? 14.579 10.617 10.508 1.00 84.50 95 ALA A CA 1
ATOM 686 C C . ALA A 1 95 ? 15.728 11.399 11.166 1.00 84.50 95 ALA A C 1
ATOM 688 O O . ALA A 1 95 ? 15.815 11.451 12.395 1.00 84.50 95 ALA A O 1
ATOM 689 N N . ALA A 1 96 ? 16.558 12.073 10.362 1.00 85.44 96 ALA A N 1
ATOM 690 C CA . ALA A 1 96 ? 17.663 12.904 10.838 1.00 85.44 96 ALA A CA 1
ATOM 691 C C . ALA A 1 96 ? 17.209 14.102 11.695 1.00 85.44 96 ALA A C 1
ATOM 693 O O . ALA A 1 96 ? 17.996 14.609 12.492 1.00 85.44 96 ALA A O 1
ATOM 694 N N . LYS A 1 97 ? 15.943 14.532 11.590 1.00 89.81 97 LYS A N 1
ATOM 695 C CA . LYS A 1 97 ? 15.367 15.596 12.437 1.00 89.81 97 LYS A CA 1
ATOM 696 C C . LYS A 1 97 ? 15.038 15.136 13.863 1.00 89.81 97 LYS A C 1
ATOM 698 O O . LYS A 1 97 ? 14.704 15.972 14.693 1.00 89.81 97 LYS A O 1
ATOM 703 N N . GLY A 1 98 ? 15.138 13.836 14.153 1.00 84.12 98 GLY A N 1
ATOM 704 C CA . GLY A 1 98 ? 14.891 13.269 15.477 1.00 84.12 98 GLY A CA 1
ATOM 705 C C . GLY A 1 98 ? 13.401 13.132 15.788 1.00 84.12 98 GLY A C 1
ATOM 706 O O . GLY A 1 98 ? 12.789 14.023 16.365 1.00 84.12 98 GLY A O 1
ATOM 707 N N . ARG A 1 99 ? 12.813 11.979 15.446 1.00 83.38 99 ARG A N 1
ATOM 708 C CA . ARG A 1 99 ? 11.391 11.677 15.719 1.00 83.38 99 ARG A CA 1
ATOM 709 C C . ARG A 1 99 ? 11.138 10.863 16.995 1.00 83.38 99 ARG A C 1
ATOM 711 O O . ARG A 1 99 ? 9.998 10.533 17.302 1.00 83.38 99 ARG A O 1
ATOM 718 N N . GLY A 1 100 ? 12.194 10.557 17.750 1.00 86.94 100 GLY A N 1
ATOM 719 C CA . GLY A 1 100 ? 12.123 9.697 18.931 1.00 86.94 100 GLY A CA 1
ATOM 720 C C . GLY A 1 100 ? 11.884 8.214 18.597 1.00 86.94 100 GLY A C 1
ATOM 721 O O . GLY A 1 100 ? 11.808 7.842 17.421 1.00 86.94 100 GLY A O 1
ATOM 722 N N . PRO A 1 101 ? 11.795 7.342 19.617 1.00 86.19 101 PRO A N 1
ATOM 723 C CA . PRO A 1 101 ? 11.601 5.906 19.425 1.00 86.19 101 PRO A CA 1
ATOM 724 C C . PRO A 1 101 ? 10.248 5.590 18.778 1.00 86.19 101 PRO A C 1
ATOM 726 O O . PRO A 1 101 ? 9.227 6.140 19.182 1.00 86.19 101 PRO A O 1
ATOM 729 N N . GLY A 1 102 ? 10.228 4.672 17.810 1.00 86.31 102 GLY A N 1
ATOM 730 C CA . GLY A 1 102 ? 8.994 4.177 17.196 1.00 86.31 102 GLY A CA 1
ATOM 731 C C . GLY A 1 102 ? 9.081 4.008 15.681 1.00 86.31 102 GLY A C 1
ATOM 732 O O . GLY A 1 102 ? 10.113 4.277 15.065 1.00 86.31 102 GLY A O 1
ATOM 733 N N . LEU A 1 103 ? 7.976 3.548 15.091 1.00 84.50 103 LEU A N 1
ATOM 734 C CA . LEU A 1 103 ? 7.785 3.504 13.644 1.00 84.50 103 LEU A CA 1
ATOM 735 C C . LEU A 1 103 ? 7.158 4.822 13.183 1.00 84.50 103 LEU A C 1
ATOM 737 O O . LEU A 1 103 ? 6.092 5.201 13.663 1.00 84.50 103 LEU A O 1
ATOM 741 N N . HIS A 1 104 ? 7.802 5.486 12.226 1.00 85.81 104 HIS A N 1
ATOM 742 C CA . HIS A 1 104 ? 7.347 6.761 11.674 1.00 85.81 104 HIS A CA 1
ATOM 743 C C . HIS A 1 104 ? 7.118 6.616 10.174 1.00 85.81 104 HIS A C 1
ATOM 745 O O . HIS A 1 104 ? 8.008 6.165 9.455 1.00 85.81 104 HIS A O 1
ATOM 751 N N . PHE A 1 105 ? 5.938 7.012 9.705 1.00 82.69 105 PHE A N 1
ATOM 752 C CA . PHE A 1 105 ? 5.633 7.102 8.278 1.00 82.69 105 PHE A CA 1
ATOM 753 C C . PHE A 1 105 ? 5.981 8.505 7.765 1.00 82.69 105 PHE A C 1
ATOM 755 O O . PHE A 1 105 ? 5.820 9.487 8.498 1.00 82.69 105 PHE A O 1
ATOM 762 N N . CYS A 1 106 ? 6.471 8.590 6.528 1.00 68.75 106 CYS A N 1
ATOM 763 C CA . CYS A 1 106 ? 6.791 9.840 5.836 1.00 68.75 106 CYS A CA 1
ATOM 764 C C . CYS A 1 106 ? 5.887 10.048 4.621 1.00 68.75 106 CYS A C 1
ATOM 766 O O . CYS A 1 106 ? 5.593 9.041 3.932 1.00 68.75 106 CYS A O 1
#

Secondary structure (DSSP, 8-state):
-EEHHHHTTT-TTT-HHHHHHHHH-TTTHHHHSEE-----TT--SEEEEEEEEEEEEPTTS-EEEEEEEEEEE--TT----THHHHHHHHHHHHHHT---SS----

Mean predicted aligned error: 5.43 Å

Organism: Ixodes ricinus (NCBI:txid34613)

InterPro domains:
  IPR002811 Aspartate dehydrogenase [PF01958] (1-84)

Radius of gyration: 16.03 Å; Cα contacts (8 Å, |Δi|>4): 117; chains: 1; bounding box: 44×30×41 Å

Nearest PDB structures (foldseek):
  9c0j-assembly1_A  TM=2.722E-01  e=2.083E+00  Klebsiella pneumoniae
  7d63-assembly1_SM  TM=3.977E-01  e=7.239E+00  Saccharomyces cerevisiae S288C

pLDDT: mean 88.24, std 8.1, range [65.19, 97.75]

Sequence (106 aa):
DGPVRGLCPLAPNNVNSMAAAALAAHTLGFDGVRGRLLADPGLADFHTLEVELVGPSEPDGRTFKVHTVRRNPSDKGVVTASATYGAFLGSVLEAAKGRGPGLHFC